Protein AF-A0A034VWY0-F1 (afdb_monomer)

Organism: Bactrocera dorsalis (NCBI:txid27457)

pLDDT: mean 83.86, std 11.98, range [39.47, 97.56]

Mean predicted aligned error: 8.41 Å

Secondary structure (DSSP, 8-state):
-----------TTS-------S--------SSPPTT----GGGGGGS-HHHHHHHHHHH-TTS-HHHHHHHHHHHHHH-HHHHHHHHHHHT--TT-TT-------

Nearest PDB structures (foldseek):
  1w9c-assembly1_B  TM=5.638E-01  e=1.935E+00  Homo sapiens
  2e6o-assembly1_A  TM=4.184E-01  e=9.276E+00  Homo sapiens

Foldseek 3Di:
DDDDDDDDDDDPPDDDDDDDDDDDDDDPPDLDDDPPDDDDDNVLLLDDPVSSLVSVCVVPVPDDSVVSNVVSVVCVVPPPVSVQSNVQSVPDDPPDPPRDRDDDD

Solvent-accessible surface area (backbone atoms only — not comparable to full-atom values): 7177 Å² total; per-residue (Å²): 136,85,83,81,88,76,84,89,67,88,58,80,102,50,81,77,74,88,82,86,85,80,85,90,77,86,83,85,70,70,69,63,56,58,92,98,49,78,59,56,82,71,27,32,59,63,49,56,76,67,54,34,52,49,54,49,38,70,76,38,73,88,54,58,65,67,58,55,50,53,53,51,52,53,41,57,76,69,35,66,63,57,49,51,44,42,55,50,55,78,65,54,61,95,85,55,93,79,79,78,87,85,83,90,130

Structure (mmCIF, N/CA/C/O backbone):
data_AF-A0A034VWY0-F1
#
_entry.id   AF-A0A034VWY0-F1
#
loop_
_atom_site.group_PDB
_atom_site.id
_atom_site.type_symbol
_atom_site.label_atom_id
_atom_site.label_alt_id
_atom_site.label_comp_id
_atom_site.label_asym_id
_atom_site.label_entity_id
_atom_site.label_seq_id
_atom_site.pdbx_PDB_ins_code
_atom_site.Cartn_x
_atom_site.Cartn_y
_atom_site.Cartn_z
_atom_site.occupancy
_atom_site.B_iso_or_equiv
_atom_site.auth_seq_id
_atom_site.auth_comp_id
_atom_site.auth_asym_id
_atom_site.auth_atom_id
_atom_site.pdbx_PDB_model_num
ATOM 1 N N . MET A 1 1 ? 4.406 10.540 -13.000 1.00 39.47 1 MET A N 1
ATOM 2 C CA . MET A 1 1 ? 5.543 10.372 -13.928 1.00 39.47 1 MET A CA 1
ATOM 3 C C . MET A 1 1 ? 6.427 9.271 -13.384 1.00 39.47 1 MET A C 1
ATOM 5 O O . MET A 1 1 ? 6.853 9.384 -12.243 1.00 39.47 1 MET A O 1
ATOM 9 N N . THR A 1 2 ? 6.658 8.215 -14.157 1.00 46.91 2 THR A N 1
ATOM 10 C CA . THR A 1 2 ? 7.636 7.174 -13.819 1.00 46.91 2 THR A CA 1
ATOM 11 C C . THR A 1 2 ? 8.910 7.495 -14.590 1.00 46.91 2 THR A C 1
ATOM 13 O O . THR A 1 2 ? 8.868 7.597 -15.812 1.00 46.91 2 THR A O 1
ATOM 16 N N . SER A 1 3 ? 10.009 7.735 -13.875 1.00 59.06 3 SER A N 1
ATOM 17 C CA . SER A 1 3 ? 11.324 7.924 -14.489 1.00 59.06 3 SER A CA 1
ATOM 18 C C . SER A 1 3 ? 11.958 6.555 -14.697 1.00 59.06 3 SER A C 1
ATOM 20 O O . SER A 1 3 ? 12.116 5.796 -13.740 1.00 59.06 3 SER A O 1
ATOM 22 N N . PHE A 1 4 ? 12.301 6.237 -15.940 1.00 63.00 4 PHE A N 1
ATOM 23 C CA . PHE A 1 4 ? 13.109 5.071 -16.270 1.00 63.00 4 PHE A CA 1
ATOM 24 C C . PHE A 1 4 ? 14.555 5.544 -16.347 1.00 63.00 4 PHE A C 1
ATOM 26 O O . PHE A 1 4 ? 14.959 6.165 -17.325 1.00 63.00 4 PHE A O 1
ATOM 33 N N . GLY A 1 5 ? 15.313 5.327 -15.270 1.00 61.50 5 GLY A N 1
ATOM 34 C CA . GLY A 1 5 ? 16.749 5.587 -15.279 1.00 61.50 5 GLY A CA 1
ATOM 35 C C . GLY A 1 5 ? 17.416 4.751 -16.372 1.00 61.50 5 GLY A C 1
ATOM 36 O O . GLY A 1 5 ? 17.157 3.554 -16.478 1.00 61.50 5 GLY A O 1
ATOM 37 N N . GLY A 1 6 ? 18.251 5.380 -17.192 1.00 64.56 6 GLY A N 1
ATOM 38 C CA . GLY A 1 6 ? 18.986 4.731 -18.272 1.00 64.56 6 GLY A CA 1
ATOM 39 C C . GLY A 1 6 ? 20.318 5.433 -18.498 1.00 64.56 6 GLY A C 1
ATOM 40 O O . GLY A 1 6 ? 20.430 6.638 -18.278 1.00 64.56 6 GLY A O 1
ATOM 41 N N . ASN A 1 7 ? 21.330 4.674 -18.915 1.00 61.94 7 ASN A N 1
ATOM 42 C CA . ASN A 1 7 ? 22.615 5.239 -19.310 1.00 61.94 7 ASN A CA 1
ATOM 43 C C . ASN A 1 7 ? 22.531 5.676 -20.775 1.00 61.94 7 ASN A C 1
ATOM 45 O O . ASN A 1 7 ? 22.158 4.882 -21.640 1.00 61.94 7 ASN A O 1
ATOM 49 N N . GLU A 1 8 ? 22.874 6.931 -21.055 1.00 67.94 8 GLU A N 1
ATOM 50 C CA . GLU A 1 8 ? 23.007 7.419 -22.426 1.00 67.94 8 GLU A CA 1
ATOM 51 C C . GLU A 1 8 ? 24.287 6.833 -23.041 1.00 67.94 8 GLU A C 1
ATOM 53 O O . GLU A 1 8 ? 25.382 7.031 -22.516 1.00 67.94 8 GLU A O 1
ATOM 58 N N . VAL A 1 9 ? 24.156 6.118 -24.159 1.00 68.25 9 VAL A N 1
ATOM 59 C CA . VAL A 1 9 ? 25.294 5.698 -24.987 1.00 68.25 9 VAL A CA 1
ATOM 60 C C . VAL A 1 9 ? 25.272 6.547 -26.252 1.00 68.25 9 VAL A C 1
ATOM 62 O O . VAL A 1 9 ? 24.308 6.498 -27.016 1.00 68.25 9 VAL A O 1
ATOM 65 N N . ARG A 1 10 ? 26.313 7.361 -26.458 1.00 68.94 10 ARG A N 1
ATOM 66 C CA . ARG A 1 10 ? 26.458 8.220 -27.641 1.00 68.94 10 ARG A CA 1
ATOM 67 C C . ARG A 1 10 ? 27.344 7.540 -28.680 1.00 68.94 10 ARG A C 1
ATOM 69 O O . ARG A 1 10 ? 28.560 7.519 -28.523 1.00 68.94 10 ARG A O 1
ATOM 76 N N . GLU A 1 11 ? 26.742 7.028 -29.749 1.00 66.44 11 GLU A N 1
ATOM 77 C CA . GLU A 1 11 ? 27.460 6.535 -30.931 1.00 66.44 11 GLU A CA 1
ATOM 78 C C . GLU A 1 11 ? 27.350 7.541 -32.089 1.00 66.44 11 GLU A C 1
ATOM 80 O O . GLU A 1 11 ? 26.330 7.599 -32.767 1.00 66.44 11 GLU A O 1
ATOM 85 N N . GLY A 1 12 ? 28.413 8.320 -32.332 1.00 74.50 12 GLY A N 1
ATOM 86 C CA . GLY A 1 12 ? 28.658 9.076 -33.576 1.00 74.50 12 GLY A CA 1
ATOM 87 C C . GLY A 1 12 ? 27.451 9.775 -34.233 1.00 74.50 12 GLY A C 1
ATOM 88 O O . GLY A 1 12 ? 26.611 10.362 -33.562 1.00 74.50 12 GLY A O 1
ATOM 89 N N . ASN A 1 13 ? 27.378 9.724 -35.572 1.00 72.12 13 ASN A N 1
ATOM 90 C CA . ASN A 1 13 ? 26.349 10.366 -36.416 1.00 72.12 13 ASN A CA 1
ATOM 91 C C . ASN A 1 13 ? 24.925 9.778 -36.256 1.00 72.12 13 ASN A C 1
ATOM 93 O O . ASN A 1 13 ? 24.085 9.957 -37.138 1.00 72.12 13 ASN A O 1
ATOM 97 N N . PHE A 1 14 ? 24.647 9.046 -35.177 1.00 63.75 14 PHE A N 1
ATOM 98 C CA . PHE A 1 14 ? 23.369 8.396 -34.932 1.00 63.75 14 PHE A CA 1
ATOM 99 C C . PHE A 1 14 ? 22.648 9.053 -33.752 1.00 63.75 14 PHE A C 1
ATOM 101 O O . PHE A 1 14 ? 23.217 9.288 -32.688 1.00 63.75 14 PHE A O 1
ATOM 108 N N . THR A 1 15 ? 21.365 9.364 -33.925 1.00 66.06 15 THR A N 1
ATOM 109 C CA . THR A 1 15 ? 20.529 9.902 -32.846 1.00 66.06 15 THR A CA 1
ATOM 110 C C . THR A 1 15 ? 20.230 8.779 -31.844 1.00 66.06 15 THR A C 1
ATOM 112 O O . THR A 1 15 ? 19.676 7.754 -32.253 1.00 66.06 15 THR A O 1
ATOM 115 N N . PRO A 1 16 ? 20.572 8.911 -30.547 1.00 62.81 16 PRO A N 1
ATOM 116 C CA . PRO A 1 16 ? 20.445 7.805 -29.608 1.00 62.81 16 PRO A CA 1
ATOM 117 C C . PRO A 1 16 ? 18.976 7.402 -29.460 1.00 62.81 16 PRO A C 1
ATOM 119 O O . PRO A 1 16 ? 18.149 8.133 -28.921 1.00 62.81 16 PRO A O 1
ATOM 122 N N . THR A 1 17 ? 18.661 6.206 -29.951 1.00 65.44 17 THR A N 1
ATOM 123 C CA . THR A 1 17 ? 17.388 5.531 -29.707 1.00 65.44 17 THR A CA 1
ATOM 124 C C . THR A 1 17 ? 17.651 4.514 -28.605 1.00 65.44 17 THR A C 1
ATOM 126 O O . THR A 1 17 ? 18.305 3.500 -28.849 1.00 65.44 17 THR A O 1
ATOM 129 N N . PHE A 1 18 ? 17.213 4.777 -27.373 1.00 67.00 18 PHE A N 1
ATOM 130 C CA . PHE A 1 18 ? 17.347 3.778 -26.313 1.00 67.00 18 PHE A CA 1
ATOM 131 C C . PHE A 1 18 ? 16.399 2.606 -26.600 1.00 67.00 18 PHE A C 1
ATOM 133 O O . PHE A 1 18 ? 15.222 2.794 -26.908 1.00 67.00 18 PHE A O 1
ATOM 140 N N . LYS A 1 19 ? 16.916 1.379 -26.509 1.00 68.75 19 LYS A N 1
ATOM 141 C CA . LYS A 1 19 ? 16.121 0.149 -26.580 1.00 68.75 19 LYS A CA 1
ATOM 142 C C . LYS A 1 19 ? 16.052 -0.460 -25.188 1.00 68.75 19 LYS A C 1
ATOM 144 O O . LYS A 1 19 ? 17.077 -0.830 -24.623 1.00 68.75 19 LYS A O 1
ATOM 149 N N . ILE A 1 20 ? 14.845 -0.563 -24.642 1.00 70.81 20 ILE A N 1
ATOM 150 C CA . ILE A 1 20 ? 14.589 -1.256 -23.378 1.00 70.81 20 ILE A CA 1
ATOM 151 C C . ILE A 1 20 ? 14.162 -2.684 -23.724 1.00 70.81 20 ILE A C 1
ATOM 153 O O . ILE A 1 20 ? 13.165 -2.880 -24.414 1.00 70.81 20 ILE A O 1
ATOM 157 N N . HIS A 1 21 ? 14.919 -3.674 -23.253 1.00 69.94 21 HIS A N 1
ATOM 158 C CA . HIS A 1 21 ? 14.550 -5.088 -23.330 1.00 69.94 21 HIS A CA 1
ATOM 159 C C . HIS A 1 21 ? 14.098 -5.583 -21.951 1.00 69.94 21 HIS A C 1
ATOM 161 O O . HIS A 1 21 ? 14.746 -5.297 -20.947 1.00 69.94 21 HIS A O 1
ATOM 167 N N . GLY A 1 22 ? 13.006 -6.350 -21.912 1.00 76.00 22 GLY A N 1
ATOM 168 C CA . GLY A 1 22 ? 12.442 -6.923 -20.685 1.00 76.00 22 GLY A CA 1
ATOM 169 C C . GLY A 1 22 ? 11.099 -6.312 -20.282 1.00 76.00 22 GLY A C 1
ATOM 170 O O . GLY A 1 22 ? 10.504 -5.529 -21.021 1.00 76.00 22 GLY A O 1
ATOM 171 N N . GLN A 1 23 ? 10.603 -6.711 -19.110 1.00 73.81 23 GLN A N 1
ATOM 172 C CA . GLN A 1 23 ? 9.373 -6.169 -18.533 1.00 73.81 23 GLN A CA 1
ATOM 173 C C . GLN A 1 23 ? 9.669 -4.946 -17.670 1.00 73.81 23 GLN A C 1
ATOM 175 O O . GLN A 1 23 ? 10.635 -4.908 -16.908 1.00 73.81 23 GLN A O 1
ATOM 180 N N . VAL A 1 24 ? 8.799 -3.950 -17.789 1.00 73.69 24 VAL A N 1
ATOM 181 C CA . VAL A 1 24 ? 8.863 -2.721 -17.011 1.00 73.69 24 VAL A CA 1
ATOM 182 C C . VAL A 1 24 ? 8.139 -2.924 -15.682 1.0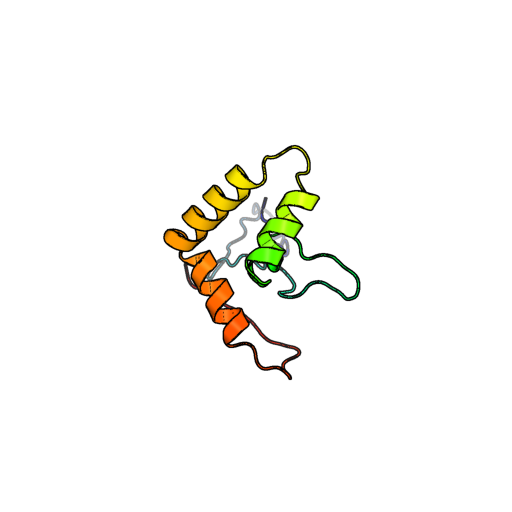0 73.69 24 VAL A C 1
ATOM 184 O O . VAL A 1 24 ? 6.956 -3.253 -15.666 1.00 73.69 24 VAL A O 1
ATOM 187 N N . TYR A 1 25 ? 8.837 -2.681 -14.572 1.00 76.38 25 TYR A N 1
ATOM 188 C CA . TYR A 1 25 ? 8.278 -2.760 -13.222 1.00 76.38 25 TYR A CA 1
ATOM 189 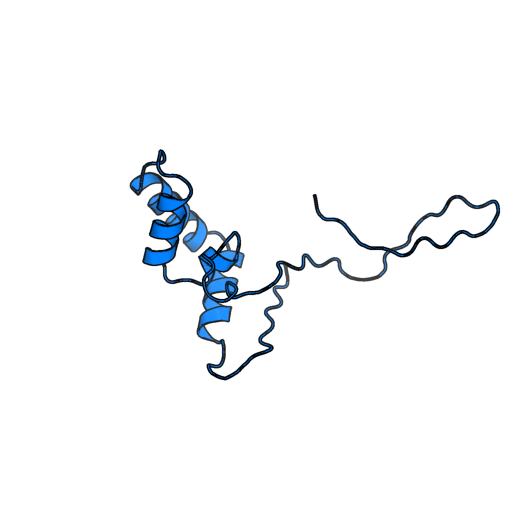C C . TYR A 1 25 ? 8.289 -1.390 -12.549 1.00 76.38 25 TYR A C 1
ATOM 191 O O . TYR A 1 25 ? 9.251 -0.631 -12.671 1.00 76.38 25 TYR A O 1
ATOM 199 N N . HIS A 1 26 ? 7.240 -1.091 -11.783 1.00 74.81 26 HIS A N 1
ATOM 200 C CA . HIS A 1 26 ? 7.227 0.070 -10.901 1.00 74.81 26 HIS A CA 1
ATOM 201 C C . HIS A 1 26 ? 7.758 -0.322 -9.517 1.00 74.81 26 HIS A C 1
ATOM 203 O O . HIS A 1 26 ? 7.127 -1.099 -8.800 1.00 74.81 26 HIS A O 1
ATOM 209 N N . VAL A 1 27 ? 8.905 0.232 -9.115 1.00 80.50 27 VAL A N 1
ATOM 210 C CA . VAL A 1 27 ? 9.468 0.005 -7.776 1.00 80.50 27 VAL A CA 1
ATOM 211 C C . VAL A 1 27 ? 8.867 1.025 -6.811 1.00 80.50 27 VAL A C 1
ATOM 213 O O . VAL A 1 27 ? 9.119 2.220 -6.918 1.00 80.50 27 VAL A O 1
ATOM 216 N N . ILE A 1 28 ? 8.045 0.554 -5.873 1.00 76.81 28 ILE A N 1
ATOM 217 C CA . ILE A 1 28 ? 7.271 1.405 -4.948 1.00 76.81 28 ILE A CA 1
ATOM 218 C C . ILE A 1 28 ? 8.053 1.781 -3.670 1.00 76.81 28 ILE A C 1
ATOM 220 O O . ILE A 1 28 ? 7.567 2.538 -2.834 1.00 76.81 28 ILE A O 1
ATOM 224 N N . GLY A 1 29 ? 9.310 1.348 -3.550 1.00 83.19 29 GLY A N 1
ATOM 225 C CA . GLY A 1 29 ? 10.150 1.628 -2.383 1.00 83.19 29 GLY A CA 1
ATOM 226 C C . GLY A 1 29 ? 9.892 0.651 -1.234 1.00 83.19 29 GLY A C 1
ATOM 227 O O . GLY A 1 29 ? 9.525 -0.501 -1.466 1.00 83.19 29 GLY A O 1
ATOM 228 N N . SER A 1 30 ? 10.132 1.086 0.006 1.00 87.81 30 SER A N 1
ATOM 229 C CA . SER A 1 30 ? 9.997 0.228 1.188 1.00 87.81 30 SER A CA 1
ATOM 230 C C . SER A 1 30 ? 8.534 -0.128 1.473 1.00 87.81 30 SER A C 1
ATOM 232 O O . SER A 1 30 ? 7.647 0.724 1.399 1.00 87.81 30 SER A O 1
ATOM 234 N N . LEU A 1 31 ? 8.287 -1.390 1.840 1.00 87.69 31 LEU A N 1
ATOM 235 C CA . LEU A 1 31 ? 6.956 -1.866 2.241 1.00 87.69 31 LEU A CA 1
ATOM 236 C C . LEU A 1 31 ? 6.521 -1.243 3.571 1.00 87.69 31 LEU A C 1
ATOM 238 O O . LEU A 1 31 ? 5.381 -0.824 3.724 1.00 87.69 31 LEU A O 1
ATOM 242 N N . LEU A 1 32 ? 7.446 -1.145 4.523 1.00 88.12 32 LEU A N 1
ATOM 243 C CA . LEU A 1 32 ? 7.193 -0.528 5.817 1.00 88.12 32 LEU A CA 1
ATOM 244 C C . LEU A 1 32 ? 7.698 0.920 5.840 1.00 88.12 32 LEU A C 1
ATOM 246 O O . LEU A 1 32 ? 8.664 1.247 5.130 1.00 88.12 32 LEU A O 1
ATOM 250 N N . PRO A 1 33 ? 7.063 1.792 6.644 1.00 90.00 33 PRO A N 1
ATOM 251 C CA . PRO A 1 33 ? 7.595 3.120 6.902 1.00 90.00 33 PRO A CA 1
ATOM 252 C C . PRO A 1 33 ? 8.984 3.026 7.544 1.00 90.00 33 PRO A C 1
ATOM 254 O O . PRO A 1 33 ? 9.314 2.061 8.235 1.00 90.00 33 PRO A O 1
ATOM 257 N N . ALA A 1 34 ? 9.798 4.058 7.337 1.00 90.31 34 ALA A N 1
ATOM 258 C CA . ALA A 1 34 ? 11.031 4.214 8.098 1.00 90.31 34 ALA A CA 1
ATOM 259 C C . ALA A 1 34 ? 10.705 4.422 9.593 1.00 90.31 34 ALA A C 1
ATOM 261 O O . ALA A 1 34 ? 9.606 4.896 9.914 1.00 90.31 34 ALA A O 1
ATOM 262 N N . PRO A 1 35 ? 11.641 4.125 10.513 1.00 89.44 35 PRO A N 1
ATOM 263 C CA . PRO A 1 35 ? 11.438 4.373 11.937 1.00 89.44 35 PRO A CA 1
ATOM 264 C C . PRO A 1 35 ? 10.951 5.804 12.196 1.00 89.44 35 PRO A C 1
ATOM 266 O O . PRO A 1 35 ? 11.500 6.758 11.647 1.00 89.44 35 PRO A O 1
ATOM 269 N N . ASN A 1 36 ? 9.919 5.945 13.030 1.00 90.69 36 A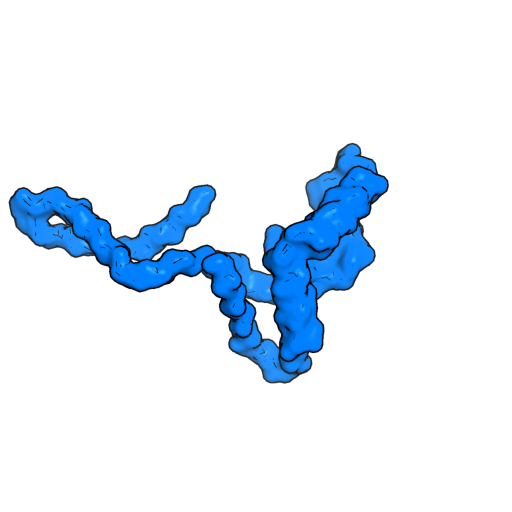SN A N 1
ATOM 270 C CA . ASN A 1 36 ? 9.300 7.227 13.398 1.00 90.69 36 ASN A CA 1
ATOM 271 C C . ASN A 1 36 ? 8.655 8.008 12.236 1.00 90.69 36 ASN A C 1
ATOM 273 O O . ASN A 1 36 ? 8.442 9.214 12.348 1.00 90.69 36 ASN A O 1
ATOM 277 N N . THR A 1 37 ? 8.324 7.345 11.124 1.00 91.50 37 THR A N 1
ATOM 278 C CA . THR A 1 37 ? 7.583 7.964 10.015 1.00 91.50 37 THR A CA 1
ATOM 279 C C . THR A 1 37 ? 6.193 7.359 9.863 1.00 91.50 37 THR A C 1
ATOM 281 O O . THR A 1 37 ? 5.963 6.197 10.193 1.00 91.50 37 THR A O 1
ATOM 284 N N . THR A 1 38 ? 5.244 8.153 9.367 1.00 91.44 38 THR A N 1
ATOM 285 C CA . THR A 1 38 ? 3.895 7.669 9.063 1.00 91.44 38 THR A CA 1
ATOM 286 C C . THR A 1 38 ? 3.874 6.933 7.720 1.00 91.44 38 THR A C 1
ATOM 288 O O . THR A 1 38 ? 4.551 7.374 6.784 1.00 91.44 38 THR A O 1
ATOM 291 N N . PRO A 1 39 ? 3.091 5.844 7.583 1.00 92.88 39 PRO A N 1
ATOM 292 C CA . PRO A 1 39 ? 2.910 5.171 6.301 1.00 92.88 39 PRO A CA 1
ATOM 293 C C . PRO A 1 39 ? 2.389 6.129 5.226 1.00 92.88 39 PRO A C 1
ATOM 295 O O . PRO A 1 39 ? 1.467 6.912 5.466 1.00 92.88 39 PRO A O 1
ATOM 298 N N . LYS A 1 40 ? 2.953 6.047 4.016 1.00 89.62 40 LYS A N 1
ATOM 299 C CA . LYS A 1 40 ? 2.539 6.864 2.863 1.00 89.62 40 LYS A CA 1
ATOM 300 C C . LYS A 1 40 ? 2.244 6.008 1.639 1.00 89.62 40 LYS A C 1
ATOM 302 O O . LYS A 1 40 ? 2.790 4.920 1.472 1.00 89.62 40 LYS A O 1
ATOM 307 N N . PHE A 1 41 ? 1.407 6.539 0.748 1.00 88.81 41 PHE A N 1
ATOM 308 C CA . PHE A 1 41 ? 1.063 5.914 -0.531 1.00 88.81 41 PHE A CA 1
ATOM 309 C C . PHE A 1 41 ? 0.626 4.448 -0.357 1.00 88.81 41 PHE A C 1
ATOM 311 O O . PHE A 1 41 ? -0.400 4.177 0.265 1.00 88.81 41 PHE A O 1
ATOM 318 N N . LEU A 1 42 ? 1.410 3.503 -0.885 1.00 89.19 42 LEU A N 1
ATOM 319 C CA . LEU A 1 42 ? 1.137 2.073 -0.823 1.00 89.19 42 LEU A CA 1
ATOM 320 C C . LEU A 1 42 ? 1.239 1.489 0.588 1.00 89.19 42 LEU A C 1
ATOM 322 O O . LEU A 1 42 ? 0.488 0.577 0.917 1.00 89.19 42 LEU A O 1
ATOM 326 N N . GLN A 1 43 ? 2.132 2.030 1.419 1.00 90.94 43 GLN A N 1
ATOM 327 C CA . GLN A 1 43 ? 2.390 1.526 2.771 1.00 90.94 43 GLN A CA 1
ATOM 328 C C . GLN A 1 43 ? 1.130 1.574 3.636 1.00 90.94 43 GLN A C 1
ATOM 330 O O . GLN A 1 43 ? 0.947 0.733 4.506 1.00 90.94 43 GLN A O 1
ATOM 335 N N . ILE A 1 44 ? 0.218 2.507 3.340 1.00 92.81 44 ILE A N 1
ATOM 336 C CA . ILE A 1 44 ? -1.084 2.602 4.000 1.00 92.81 44 ILE A CA 1
ATOM 337 C C . ILE A 1 44 ? -1.835 1.269 3.863 1.00 92.81 44 ILE A C 1
ATOM 339 O O . ILE A 1 44 ? -2.336 0.751 4.850 1.00 92.81 44 ILE A O 1
ATOM 343 N N . TYR A 1 45 ? -1.851 0.642 2.682 1.00 91.44 45 TYR A N 1
ATOM 344 C CA . TYR A 1 45 ? -2.557 -0.629 2.463 1.00 91.44 45 TYR A CA 1
ATOM 345 C C . TYR A 1 45 ? -1.955 -1.834 3.202 1.00 91.44 45 TYR A C 1
ATOM 347 O O . TYR A 1 45 ? -2.577 -2.895 3.221 1.00 91.44 45 TYR A O 1
ATOM 355 N N . LEU A 1 46 ? -0.767 -1.682 3.791 1.00 89.56 46 LEU A N 1
ATOM 356 C CA . LEU A 1 46 ? -0.081 -2.720 4.562 1.00 89.56 46 LEU A CA 1
ATOM 357 C C . LEU A 1 46 ? -0.370 -2.617 6.071 1.00 89.56 46 LEU A C 1
ATOM 359 O O . LEU A 1 46 ? 0.001 -3.512 6.823 1.00 89.56 46 LEU A O 1
ATOM 363 N N . SER A 1 47 ? -1.073 -1.567 6.503 1.00 88.88 47 SER A N 1
ATOM 364 C CA . SER A 1 47 ? -1.587 -1.389 7.865 1.00 88.88 47 SER A CA 1
ATOM 365 C C . SER A 1 47 ? -2.964 -2.038 8.062 1.00 88.88 47 SER A C 1
ATOM 367 O O . SER A 1 47 ? -3.627 -2.458 7.105 1.00 88.88 47 SER A O 1
ATOM 369 N N . SER A 1 48 ? -3.435 -2.073 9.313 1.00 89.62 48 SER A N 1
ATOM 370 C CA . SER A 1 48 ? -4.795 -2.532 9.635 1.00 89.62 48 SER A CA 1
ATOM 371 C C . SER A 1 48 ? -5.874 -1.656 8.975 1.00 89.62 48 SER A C 1
ATOM 373 O O . SER A 1 48 ? -5.636 -0.496 8.643 1.00 89.62 48 SER A O 1
ATOM 375 N N . GLU A 1 49 ? -7.082 -2.190 8.776 1.00 89.56 49 GLU A N 1
ATOM 376 C CA . GLU A 1 49 ? -8.160 -1.469 8.072 1.00 89.56 49 GLU A CA 1
ATOM 377 C C . GLU A 1 49 ? -8.603 -0.182 8.785 1.00 89.56 49 GLU A C 1
ATOM 379 O O . GLU A 1 49 ? -8.907 0.817 8.128 1.00 89.56 49 GLU A O 1
ATOM 384 N N . GLU A 1 50 ? -8.605 -0.186 10.118 1.00 92.75 50 GLU A N 1
ATOM 385 C CA . GLU A 1 50 ? -8.974 0.987 10.915 1.00 92.75 50 GLU A CA 1
ATOM 386 C C . GLU A 1 50 ? -7.862 2.044 10.911 1.00 92.75 50 GLU A C 1
ATOM 388 O O . GLU A 1 50 ? -8.115 3.252 10.844 1.00 92.75 50 GLU A O 1
ATOM 393 N N . GLU A 1 51 ? -6.608 1.593 10.921 1.00 93.75 51 GLU A N 1
ATOM 394 C CA . GLU A 1 51 ? -5.441 2.463 10.820 1.00 93.75 51 GLU A CA 1
ATOM 395 C C . GLU A 1 51 ? -5.364 3.114 9.437 1.00 93.75 51 GLU A C 1
ATOM 397 O O . GLU A 1 51 ? -5.154 4.317 9.339 1.00 93.75 51 GLU A O 1
ATOM 402 N N . GLN A 1 52 ? -5.650 2.362 8.373 1.00 94.50 52 GLN A N 1
ATOM 403 C CA . GLN A 1 52 ?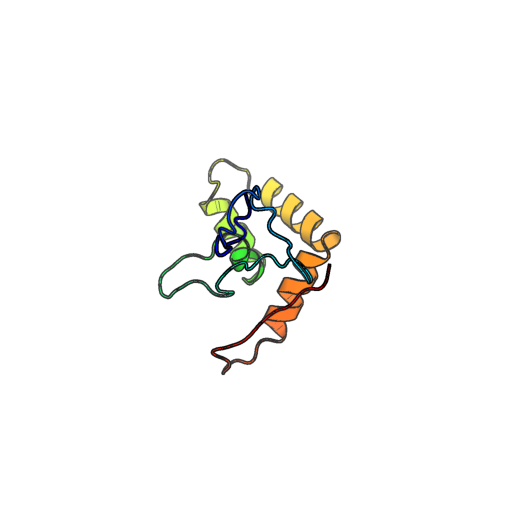 -5.787 2.883 7.014 1.00 94.50 52 GLN A CA 1
ATOM 404 C C . GLN A 1 52 ? -6.768 4.052 6.926 1.00 94.50 52 GLN A C 1
ATOM 406 O O . GLN A 1 52 ? -6.453 5.096 6.347 1.00 94.50 52 GLN A O 1
ATOM 411 N N . LEU A 1 53 ? -7.956 3.881 7.508 1.00 95.56 53 LEU A N 1
ATOM 412 C CA . LEU A 1 53 ? -8.991 4.907 7.508 1.00 95.56 53 LEU A CA 1
ATOM 413 C C . LEU A 1 53 ? -8.553 6.131 8.322 1.00 95.56 53 LEU A C 1
ATOM 415 O O . LEU A 1 53 ? -8.769 7.268 7.907 1.00 95.56 53 LEU A O 1
ATOM 419 N N . SER A 1 54 ? -7.891 5.905 9.455 1.00 95.62 54 SER A N 1
ATOM 420 C CA . SER A 1 54 ? -7.374 6.964 10.325 1.00 95.62 54 SER A CA 1
ATOM 421 C C . SER A 1 54 ? -6.222 7.749 9.687 1.00 95.62 54 SER A C 1
ATOM 423 O O . SER A 1 54 ? -6.226 8.977 9.744 1.00 95.62 54 SER A O 1
ATOM 425 N N . LEU A 1 55 ? -5.295 7.075 8.999 1.00 95.75 55 LEU A N 1
ATOM 426 C CA . LEU A 1 55 ? -4.206 7.696 8.235 1.00 95.75 55 LEU A CA 1
ATOM 427 C C . LEU A 1 55 ? -4.735 8.528 7.062 1.00 95.75 55 LEU A C 1
ATOM 429 O O . LEU A 1 55 ? -4.235 9.616 6.791 1.00 95.75 55 LEU A O 1
ATOM 433 N N . ARG A 1 56 ? -5.770 8.045 6.365 1.00 95.00 56 ARG A N 1
ATOM 434 C CA . ARG A 1 56 ? -6.410 8.820 5.293 1.00 95.00 56 ARG A CA 1
ATOM 435 C C . ARG A 1 56 ? -7.158 10.024 5.851 1.00 95.00 56 ARG A C 1
ATOM 437 O O . ARG A 1 56 ? -7.020 11.111 5.308 1.00 95.00 56 ARG A O 1
ATOM 444 N N . GLN A 1 57 ? -7.875 9.865 6.963 1.00 95.56 57 GLN A N 1
ATOM 445 C CA . GLN A 1 57 ? -8.571 10.975 7.615 1.00 95.56 57 GLN A CA 1
ATOM 446 C C . GLN A 1 57 ? -7.602 12.065 8.087 1.00 95.56 57 GLN A C 1
ATOM 448 O O . GLN A 1 57 ? -7.904 13.245 7.932 1.00 95.56 57 GLN A O 1
ATOM 453 N N . SER A 1 58 ? -6.442 11.695 8.639 1.00 94.19 58 SER A N 1
ATOM 454 C CA . SER A 1 58 ? -5.437 12.674 9.066 1.00 94.19 58 SER A CA 1
ATOM 455 C C . SER A 1 58 ? -4.777 13.382 7.880 1.00 94.19 58 SER A C 1
ATOM 457 O O . SER A 1 58 ? -4.502 14.576 7.962 1.00 94.19 58 SER A O 1
ATOM 459 N N . ALA A 1 59 ? -4.576 12.681 6.759 1.00 92.56 59 ALA A N 1
ATOM 460 C CA . ALA A 1 59 ? -4.058 13.266 5.523 1.00 92.56 59 ALA A CA 1
ATOM 461 C C . ALA A 1 59 ? -5.082 14.155 4.793 1.00 92.56 59 ALA A C 1
ATOM 463 O O . ALA A 1 59 ? -4.689 15.093 4.099 1.00 92.56 59 ALA A O 1
ATOM 464 N N . THR A 1 60 ? -6.383 13.890 4.949 1.00 92.31 60 THR A N 1
ATOM 465 C CA . THR A 1 60 ? -7.471 14.681 4.349 1.00 92.31 60 THR A CA 1
ATOM 466 C C . THR A 1 60 ? -8.519 15.088 5.397 1.00 92.31 60 THR A C 1
ATOM 468 O O . THR A 1 60 ? -9.637 14.567 5.371 1.00 92.31 60 THR A O 1
ATOM 471 N N . PRO A 1 61 ? -8.206 16.031 6.311 1.00 92.62 61 PRO A N 1
ATOM 472 C CA . PRO A 1 61 ? -9.074 16.358 7.450 1.00 92.62 61 PRO A CA 1
ATOM 473 C C . PRO A 1 61 ? -10.455 16.894 7.065 1.00 92.62 61 PRO A C 1
ATOM 475 O O . PRO A 1 61 ? -11.411 16.743 7.817 1.00 92.62 61 PRO A O 1
ATOM 478 N N . THR A 1 62 ? -10.560 17.520 5.892 1.00 95.25 62 THR A N 1
ATOM 479 C CA . THR A 1 62 ? -11.801 18.106 5.370 1.00 95.25 62 THR A CA 1
ATOM 480 C C . THR A 1 62 ? -12.741 17.075 4.751 1.00 95.25 62 THR A C 1
ATOM 482 O O . THR A 1 62 ? -13.921 17.364 4.554 1.00 95.25 62 THR A O 1
ATOM 485 N N . LEU A 1 63 ? -12.245 15.876 4.430 1.00 93.69 63 LEU A N 1
ATOM 486 C CA . LEU A 1 63 ? -13.051 14.830 3.820 1.00 93.69 63 LEU A CA 1
ATOM 487 C C . LEU A 1 63 ? -13.804 14.049 4.899 1.00 93.69 63 LEU A C 1
ATOM 489 O O . LEU A 1 63 ? -13.258 13.700 5.945 1.00 93.69 63 LEU A O 1
ATOM 493 N N . GLN A 1 64 ? -15.076 13.758 4.638 1.00 96.00 64 GLN A N 1
ATOM 494 C CA . GLN A 1 64 ? -15.908 13.020 5.580 1.00 96.00 64 GLN A CA 1
ATOM 495 C C . GLN A 1 64 ? -15.436 11.567 5.708 1.00 96.00 64 GLN A C 1
ATOM 497 O O . GLN A 1 64 ? -15.296 10.855 4.709 1.00 96.00 64 GLN A O 1
ATOM 502 N N . ARG A 1 65 ? -15.291 11.090 6.951 1.00 95.38 65 ARG A N 1
ATOM 503 C CA . ARG A 1 65 ? -14.854 9.716 7.256 1.00 95.38 65 ARG A CA 1
ATOM 504 C C . ARG A 1 65 ? -15.725 8.650 6.589 1.00 95.38 65 ARG A C 1
ATOM 506 O O . ARG A 1 65 ? -15.205 7.632 6.141 1.00 95.38 65 ARG A O 1
ATOM 513 N N . GLY A 1 66 ? -17.034 8.892 6.493 1.00 96.94 66 GLY A N 1
ATOM 514 C CA . GLY A 1 66 ? -17.970 7.987 5.820 1.00 96.94 66 GLY A CA 1
ATOM 515 C C . GLY A 1 66 ? -17.624 7.772 4.344 1.00 96.94 66 GLY A C 1
ATOM 516 O O . GLY A 1 66 ? -17.592 6.636 3.889 1.00 96.94 66 GLY A O 1
ATOM 517 N N . ILE A 1 67 ? -17.263 8.839 3.624 1.00 96.62 67 ILE A N 1
ATOM 518 C CA . ILE A 1 67 ? -16.861 8.762 2.210 1.00 96.62 67 ILE A CA 1
ATOM 519 C C . ILE A 1 67 ? -15.562 7.965 2.067 1.00 96.62 67 ILE A C 1
ATOM 521 O O . ILE A 1 67 ? -15.469 7.079 1.219 1.00 96.62 67 ILE A O 1
ATOM 525 N N . LEU A 1 68 ? -14.570 8.240 2.922 1.00 96.12 68 LEU A N 1
ATOM 526 C CA . LEU A 1 68 ? -13.312 7.488 2.935 1.00 96.12 68 LEU A CA 1
ATOM 527 C C . LEU A 1 68 ? -13.542 5.993 3.171 1.00 96.12 68 LEU A C 1
ATOM 529 O O . LEU A 1 68 ? -12.944 5.166 2.481 1.00 96.12 68 LEU A O 1
ATOM 533 N N . LYS A 1 69 ? -14.431 5.650 4.110 1.00 97.19 69 LYS A N 1
ATOM 534 C CA . LYS A 1 69 ? -14.806 4.264 4.396 1.00 97.19 69 LYS A CA 1
ATOM 535 C C . LYS A 1 69 ? -15.447 3.601 3.174 1.00 97.19 69 LYS A C 1
ATOM 537 O O . LYS A 1 69 ? -14.986 2.536 2.773 1.00 97.19 69 LYS A O 1
ATOM 542 N N . SER A 1 70 ? -16.412 4.257 2.529 1.00 97.56 70 SER A N 1
ATOM 543 C CA . SER A 1 70 ? -17.058 3.730 1.319 1.00 97.56 70 SER A CA 1
ATOM 544 C C . SER A 1 70 ? -16.058 3.484 0.184 1.00 97.56 70 SER A C 1
ATOM 546 O O . SER A 1 70 ? -16.081 2.431 -0.449 1.00 97.56 70 SER A O 1
ATOM 548 N N . ILE A 1 71 ? -15.130 4.418 -0.056 1.00 95.38 71 ILE A N 1
ATOM 549 C CA . ILE A 1 71 ? -14.077 4.249 -1.072 1.00 95.38 71 ILE A CA 1
ATOM 550 C C . ILE A 1 71 ? -13.174 3.061 -0.718 1.00 95.38 71 ILE A C 1
ATOM 552 O O . ILE A 1 71 ? -12.854 2.245 -1.583 1.00 95.38 71 ILE A O 1
ATOM 556 N N . GLN A 1 72 ? -12.773 2.938 0.550 1.00 95.19 72 GLN A N 1
ATOM 557 C CA . GLN A 1 72 ? -11.941 1.832 1.021 1.00 95.19 72 GLN A CA 1
ATOM 558 C C . GLN A 1 72 ? -12.633 0.474 0.828 1.00 95.19 72 GLN A C 1
ATOM 560 O O . GLN A 1 72 ? -11.994 -0.473 0.368 1.00 95.19 72 GLN A O 1
ATOM 565 N N . GLU A 1 73 ? -13.928 0.373 1.123 1.00 95.94 73 GLU A N 1
ATOM 566 C CA . GLU A 1 73 ? -14.721 -0.844 0.920 1.00 95.94 73 GLU A CA 1
ATOM 567 C C . GLU A 1 73 ? -14.835 -1.216 -0.563 1.00 95.94 73 GLU A C 1
ATOM 569 O O . GLU A 1 73 ? -14.565 -2.363 -0.927 1.00 95.94 73 GLU A O 1
ATOM 574 N N . ILE A 1 74 ? -15.130 -0.246 -1.437 1.00 96.75 74 ILE A N 1
ATOM 575 C CA . ILE A 1 74 ? -15.191 -0.459 -2.893 1.00 96.75 74 ILE A CA 1
ATOM 576 C C . ILE A 1 74 ? -13.839 -0.945 -3.425 1.00 96.75 74 ILE A C 1
ATOM 578 O O . ILE A 1 74 ? -13.787 -1.901 -4.204 1.00 96.75 74 ILE A O 1
ATOM 582 N N . LEU A 1 75 ? -12.738 -0.319 -3.001 1.00 95.00 75 LEU A N 1
ATOM 583 C CA . LEU A 1 75 ? -11.397 -0.720 -3.417 1.00 95.00 75 LEU A CA 1
ATOM 584 C C . LEU A 1 75 ? -11.055 -2.127 -2.928 1.00 95.00 75 LEU A C 1
ATOM 586 O O . LEU A 1 75 ? -10.538 -2.918 -3.705 1.00 95.00 75 LEU A O 1
ATOM 590 N N . ARG A 1 76 ? -11.380 -2.489 -1.687 1.00 92.38 76 ARG A N 1
ATOM 591 C CA . ARG A 1 76 ? -11.149 -3.855 -1.190 1.00 92.38 76 ARG A CA 1
ATOM 592 C C . ARG A 1 76 ? -11.957 -4.895 -1.965 1.00 92.38 76 ARG A C 1
ATOM 594 O O . ARG A 1 76 ? -11.422 -5.943 -2.331 1.00 92.38 76 ARG A O 1
ATOM 601 N N . ALA A 1 77 ? -13.221 -4.590 -2.249 1.00 94.69 77 ALA A N 1
ATOM 602 C CA . ALA A 1 77 ? -14.105 -5.490 -2.975 1.00 94.69 77 ALA A CA 1
ATOM 603 C C . ALA A 1 77 ? -13.641 -5.711 -4.421 1.00 94.69 77 ALA A C 1
ATOM 605 O O . ALA A 1 77 ? -13.673 -6.839 -4.904 1.00 94.69 77 ALA A O 1
ATOM 606 N N . ASN A 1 78 ? -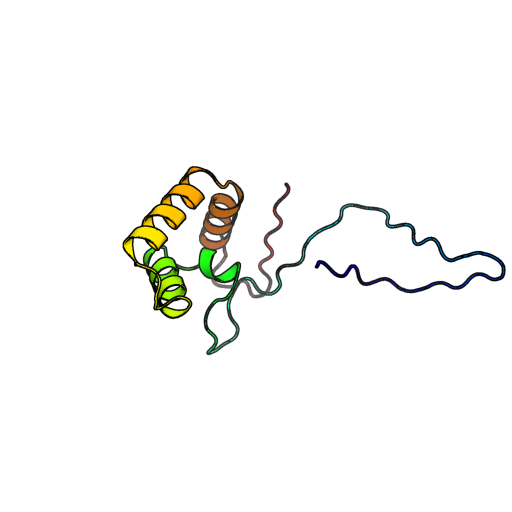13.146 -4.675 -5.104 1.00 95.12 78 ASN A N 1
ATOM 607 C CA . ASN A 1 78 ? -12.953 -4.718 -6.558 1.00 95.12 78 ASN A CA 1
ATOM 608 C C . ASN A 1 78 ? -11.486 -4.689 -7.012 1.00 95.12 78 ASN A C 1
ATOM 610 O O . ASN A 1 78 ? -11.164 -5.213 -8.074 1.00 95.12 78 ASN A O 1
ATOM 614 N N . ASN A 1 79 ? -10.577 -4.102 -6.234 1.00 93.12 79 ASN A N 1
ATOM 615 C CA . ASN A 1 79 ? -9.189 -3.924 -6.644 1.00 93.12 79 ASN A CA 1
ATOM 616 C C . ASN A 1 79 ? -8.338 -5.145 -6.261 1.00 93.12 79 ASN A C 1
ATOM 618 O O . ASN A 1 79 ? -8.038 -5.382 -5.088 1.00 93.12 79 ASN A O 1
ATOM 622 N N . VAL A 1 80 ? -7.909 -5.906 -7.269 1.00 91.06 80 VAL A N 1
ATOM 623 C CA . VAL A 1 80 ? -7.077 -7.106 -7.087 1.00 91.06 80 VAL A CA 1
ATOM 624 C C . VAL A 1 80 ? -5.737 -6.804 -6.409 1.00 91.06 80 VAL A C 1
ATOM 626 O O . VAL A 1 80 ? -5.275 -7.606 -5.603 1.00 91.06 80 VAL A O 1
ATOM 629 N N . TYR A 1 81 ? -5.150 -5.625 -6.639 1.00 88.88 81 TYR A N 1
ATOM 630 C CA . TYR A 1 81 ? -3.876 -5.241 -6.029 1.00 88.88 81 TYR A CA 1
ATOM 631 C C . TYR A 1 81 ? -4.009 -5.016 -4.527 1.00 88.88 81 TYR A C 1
ATOM 633 O O . TYR A 1 81 ? -3.160 -5.471 -3.767 1.00 88.88 81 TYR A O 1
ATOM 641 N N . VAL A 1 82 ? -5.103 -4.388 -4.083 1.00 90.00 82 VAL A N 1
ATOM 642 C CA . VAL A 1 82 ? -5.382 -4.195 -2.649 1.00 90.00 82 VAL A CA 1
ATOM 643 C C . VAL A 1 82 ? -5.428 -5.541 -1.919 1.00 90.00 82 VAL A C 1
ATOM 645 O O . VAL A 1 82 ? -4.851 -5.677 -0.839 1.00 90.00 82 VAL A O 1
ATOM 648 N N . ARG A 1 83 ? -6.029 -6.567 -2.535 1.00 88.12 83 ARG A N 1
ATOM 649 C CA . ARG A 1 83 ? -6.044 -7.933 -1.983 1.00 88.12 83 ARG A CA 1
ATOM 650 C C . ARG A 1 83 ? -4.652 -8.571 -1.976 1.00 88.12 83 ARG A C 1
ATOM 652 O O . ARG A 1 83 ? -4.278 -9.214 -0.992 1.00 88.12 83 ARG A O 1
ATOM 659 N N . SER A 1 84 ? -3.871 -8.366 -3.036 1.00 88.94 84 SER A N 1
ATOM 660 C CA . SER A 1 84 ? -2.490 -8.853 -3.128 1.00 88.94 84 SER A CA 1
ATOM 661 C C . SER A 1 84 ? -1.585 -8.243 -2.054 1.00 88.94 84 SER A C 1
ATOM 663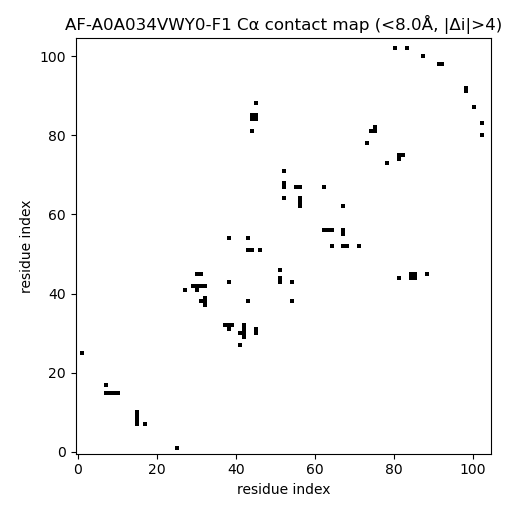 O O . SER A 1 84 ? -0.822 -8.976 -1.425 1.00 88.94 84 SER A O 1
ATOM 665 N N . PHE A 1 85 ? -1.699 -6.940 -1.770 1.00 87.62 85 PHE A N 1
ATOM 666 C CA . PHE A 1 85 ? -0.931 -6.288 -0.700 1.00 87.62 85 PHE A CA 1
ATOM 667 C C . PHE A 1 85 ? -1.262 -6.874 0.670 1.00 87.62 85 PHE A C 1
ATOM 669 O O . PHE A 1 85 ? -0.351 -7.244 1.411 1.00 87.62 85 PHE A O 1
ATOM 676 N N . LYS A 1 86 ? -2.556 -7.045 0.973 1.00 84.19 86 LYS A N 1
ATOM 677 C CA . LYS A 1 86 ? -2.996 -7.634 2.243 1.00 84.19 86 LYS A CA 1
ATOM 678 C C . LYS A 1 86 ? -2.484 -9.066 2.418 1.00 84.19 86 LYS A C 1
ATOM 680 O O . LYS A 1 86 ? -1.935 -9.413 3.454 1.00 84.19 86 LYS A O 1
ATOM 685 N N . THR A 1 87 ? -2.590 -9.878 1.370 1.00 87.19 87 THR A N 1
ATOM 686 C CA . THR A 1 87 ? -2.084 -11.259 1.395 1.00 87.19 87 THR A CA 1
ATOM 687 C C . THR A 1 87 ? -0.568 -11.302 1.593 1.00 87.19 87 THR A C 1
ATOM 689 O O . THR A 1 87 ? -0.050 -12.198 2.254 1.00 87.19 87 THR A O 1
ATOM 692 N N . SER A 1 88 ? 0.151 -10.335 1.023 1.00 86.38 88 SER A N 1
ATOM 693 C CA . SER A 1 88 ? 1.605 -10.261 1.138 1.00 86.38 88 SER A CA 1
ATOM 694 C C . SER A 1 88 ? 2.052 -9.908 2.555 1.00 86.38 88 SER A C 1
ATOM 696 O O . SER A 1 88 ? 2.976 -10.536 3.062 1.00 86.38 88 SER A O 1
ATOM 698 N N . ILE A 1 89 ? 1.384 -8.957 3.224 1.00 83.94 89 ILE A N 1
ATOM 699 C CA . ILE A 1 89 ? 1.732 -8.611 4.610 1.00 83.94 89 ILE A CA 1
ATOM 700 C C . ILE A 1 89 ? 1.394 -9.747 5.580 1.00 83.94 89 ILE A C 1
ATOM 702 O O . ILE A 1 89 ? 2.201 -10.064 6.446 1.00 83.94 89 ILE A O 1
ATOM 706 N N . ASP A 1 90 ? 0.268 -10.436 5.374 1.00 84.62 90 ASP A N 1
ATOM 707 C CA . ASP A 1 90 ? -0.146 -11.562 6.224 1.00 84.62 90 ASP A CA 1
ATOM 708 C C . ASP A 1 90 ? 0.814 -12.758 6.132 1.00 84.62 90 ASP A C 1
ATOM 710 O O . ASP A 1 90 ? 0.889 -13.579 7.043 1.00 84.62 90 ASP A O 1
ATOM 714 N N . ARG A 1 91 ? 1.562 -12.862 5.027 1.00 86.00 91 ARG A N 1
ATOM 715 C CA . ARG A 1 91 ? 2.575 -13.901 4.796 1.00 86.00 91 ARG A CA 1
ATOM 716 C C . ARG A 1 91 ? 3.995 -13.440 5.116 1.00 86.00 91 ARG A C 1
ATOM 718 O O . ARG A 1 91 ? 4.932 -14.214 4.916 1.00 86.00 91 ARG A O 1
ATOM 725 N N . MET A 1 92 ? 4.180 -12.197 5.561 1.00 86.69 92 MET A N 1
ATOM 726 C CA . MET A 1 92 ? 5.503 -11.661 5.847 1.00 86.69 92 MET A CA 1
ATOM 727 C C . MET A 1 92 ? 6.088 -12.341 7.100 1.00 86.69 92 MET A C 1
ATOM 729 O O . MET A 1 92 ? 5.479 -12.277 8.169 1.00 86.69 92 MET A O 1
ATOM 733 N N . PRO A 1 93 ? 7.275 -12.972 7.016 1.00 84.88 93 PRO A N 1
ATOM 734 C CA . PRO A 1 93 ? 7.921 -13.560 8.184 1.00 84.88 93 PRO A CA 1
ATOM 735 C C . PRO A 1 93 ? 8.363 -12.472 9.166 1.00 84.88 93 PRO A C 1
ATOM 737 O O . PRO A 1 93 ? 8.960 -11.475 8.757 1.00 84.88 93 PRO A O 1
ATOM 740 N N . THR A 1 94 ? 8.176 -12.706 10.465 1.00 78.38 94 THR A N 1
ATOM 741 C CA . THR A 1 94 ? 8.526 -11.761 11.542 1.00 78.38 94 THR A CA 1
ATOM 742 C C . THR A 1 94 ? 10.015 -11.397 11.588 1.00 78.38 94 THR A C 1
ATOM 744 O O . THR A 1 94 ? 10.365 -10.334 12.084 1.00 78.38 94 THR A O 1
ATOM 747 N N . ASN A 1 95 ? 10.888 -12.245 11.030 1.00 76.12 95 ASN A N 1
ATOM 748 C CA . ASN A 1 95 ? 12.349 -12.103 11.089 1.00 76.12 95 ASN A CA 1
ATOM 749 C C . ASN A 1 95 ? 12.994 -11.760 9.731 1.00 76.12 95 ASN A C 1
ATOM 751 O O . ASN A 1 95 ? 14.180 -12.015 9.526 1.00 76.12 95 ASN A O 1
ATOM 755 N N . SER A 1 96 ? 12.227 -11.246 8.765 1.00 74.62 96 SER A N 1
ATOM 756 C CA . SER A 1 96 ? 12.737 -10.979 7.415 1.00 74.62 96 SER A CA 1
ATOM 757 C C . SER A 1 96 ? 13.031 -9.497 7.179 1.00 74.62 96 SER A C 1
ATOM 759 O O . SER A 1 96 ? 12.122 -8.712 6.919 1.00 74.62 96 SER A O 1
ATOM 761 N N . ASN A 1 97 ? 14.316 -9.138 7.124 1.00 77.62 97 ASN A N 1
ATOM 762 C CA . ASN A 1 97 ? 14.750 -7.774 6.787 1.00 77.62 97 ASN A CA 1
ATOM 763 C C . ASN A 1 97 ? 14.704 -7.468 5.276 1.00 77.62 97 ASN A C 1
ATOM 765 O O . ASN A 1 97 ? 14.797 -6.310 4.887 1.00 77.62 97 ASN A O 1
ATOM 769 N N . ASN A 1 98 ? 14.550 -8.489 4.424 1.00 84.12 98 ASN A N 1
ATOM 770 C CA . ASN A 1 98 ? 14.612 -8.371 2.960 1.00 84.12 98 ASN A CA 1
ATOM 771 C C . ASN A 1 98 ? 13.375 -8.965 2.266 1.00 84.12 98 ASN A C 1
ATOM 773 O O . ASN A 1 98 ? 13.483 -9.556 1.189 1.00 84.12 98 ASN A O 1
ATOM 777 N N . TYR A 1 99 ? 12.196 -8.842 2.883 1.00 87.94 99 TYR A N 1
ATOM 778 C CA . TYR A 1 99 ? 10.961 -9.345 2.282 1.00 87.94 99 TYR A CA 1
ATOM 779 C C . TYR A 1 99 ? 10.618 -8.552 1.012 1.00 87.94 99 TYR A C 1
ATOM 781 O O . TYR A 1 99 ? 10.570 -7.321 1.031 1.00 87.94 99 TYR A O 1
ATOM 789 N N . LYS A 1 100 ? 10.395 -9.258 -0.101 1.00 87.50 100 LYS A N 1
ATOM 790 C CA . LYS A 1 100 ? 10.079 -8.667 -1.406 1.00 87.50 100 LYS A CA 1
ATOM 791 C C . LYS A 1 100 ? 8.727 -9.168 -1.885 1.00 87.50 100 LYS A C 1
ATOM 793 O O . LYS A 1 100 ? 8.481 -10.370 -1.902 1.00 87.50 100 LYS A O 1
ATOM 798 N N . VAL A 1 101 ? 7.889 -8.235 -2.323 1.00 86.62 101 VAL A N 1
ATOM 799 C CA . VAL A 1 101 ? 6.585 -8.522 -2.921 1.00 86.62 101 VAL A CA 1
ATOM 800 C C . VAL A 1 101 ? 6.661 -8.187 -4.401 1.00 86.62 101 VAL A C 1
ATOM 802 O O . VAL A 1 101 ? 6.938 -7.045 -4.763 1.00 86.62 101 VAL A O 1
ATOM 805 N N . VAL A 1 102 ? 6.425 -9.186 -5.248 1.00 87.44 102 VAL A N 1
ATOM 806 C CA . VAL A 1 102 ? 6.332 -9.024 -6.702 1.00 87.44 102 VAL A CA 1
ATOM 807 C C . VAL A 1 102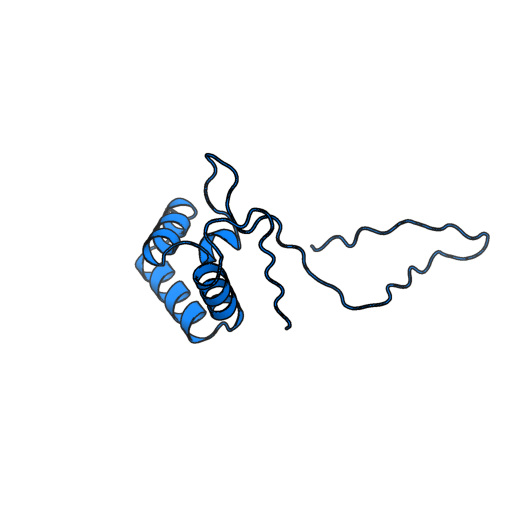 ? 4.905 -9.356 -7.102 1.00 87.44 102 VAL A C 1
ATOM 809 O O . VAL A 1 102 ? 4.421 -10.451 -6.823 1.00 87.44 102 VAL A O 1
ATOM 812 N N . ILE A 1 103 ? 4.220 -8.395 -7.718 1.00 82.56 103 ILE A N 1
ATOM 813 C CA . ILE A 1 103 ? 2.867 -8.589 -8.235 1.00 82.56 103 ILE A CA 1
ATOM 814 C C . ILE A 1 103 ? 2.949 -8.562 -9.752 1.00 82.56 103 ILE A C 1
ATOM 816 O O . ILE A 1 103 ? 3.383 -7.568 -10.332 1.00 82.56 103 ILE A O 1
ATOM 820 N N . HIS A 1 104 ? 2.533 -9.661 -10.370 1.00 81.00 104 HIS A N 1
ATOM 821 C CA . HIS A 1 104 ? 2.356 -9.745 -11.812 1.00 81.00 104 HIS A CA 1
ATOM 822 C C . HIS A 1 104 ? 0.960 -9.211 -12.150 1.00 81.00 104 HIS A C 1
ATOM 824 O O . HIS A 1 104 ? -0.027 -9.664 -11.566 1.00 81.00 104 HIS A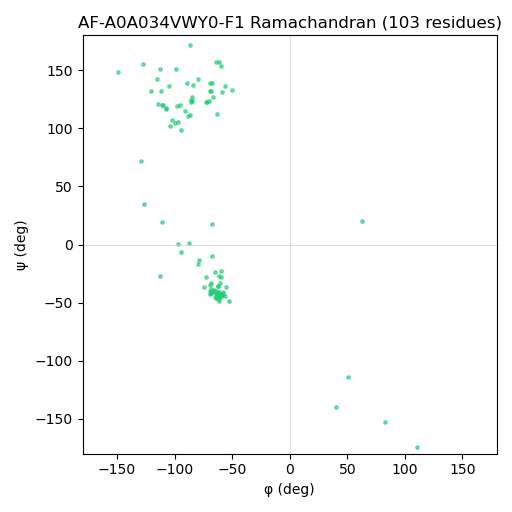 O 1
ATOM 830 N N . ALA A 1 105 ? 0.918 -8.202 -13.017 1.00 69.31 105 ALA A N 1
ATOM 831 C CA . ALA A 1 105 ? -0.285 -7.543 -13.516 1.00 69.31 105 ALA A CA 1
ATOM 832 C C . ALA A 1 105 ? -0.594 -8.011 -14.939 1.00 69.31 105 ALA A C 1
ATOM 834 O O . ALA A 1 105 ? 0.387 -8.222 -15.691 1.00 69.31 105 ALA A O 1
#

Radius of gyration: 18.93 Å; Cα contacts (8 Å, |Δi|>4): 49; chains: 1; bounding box: 47×32×50 Å

Sequence (105 aa):
MTSFGGNEVREGNFTPTFKIHGQVYHVIGSLLPAPNTTPKFLQIYLSSEEEQLSLRQ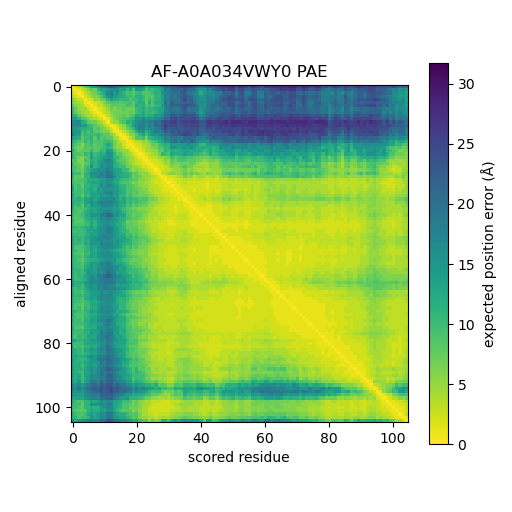SATPTLQRGILKSIQEILRANNVYVRSFKTSIDRMPTNSNNYKVVIHA